Protein AF-M5CHM4-F1 (afdb_monomer)

Radius of gyration: 26.81 Å; Cα contacts (8 Å, |Δi|>4): 96; chains: 1; bounding box: 53×54×59 Å

Secondary structure (DSSP, 8-state):
-EEEE--S-BTTB--S-SS----EEEPPTT----BTTTT-EEEEEEE---TT---EEEEEEE-SSPP--------HHHHHHHHHHHHHHHHS--------------S------

Sequence (113 aa):
MKVVTNVPGENSRSQAKAQDFALVAQMPAGTTCTGGPNGDACVVRCRNAARAGPFGGCTAVTNAQPAAKAKREVTVAEAEAALAEDLERRATGVNRKRYLRTRVAGAKAGEWI

Structure (mmCIF, N/CA/C/O backbone):
data_AF-M5CHM4-F1
#
_entry.id   AF-M5CHM4-F1
#
loop_
_atom_site.group_PDB
_atom_site.id
_atom_site.type_symbol
_atom_site.label_atom_id
_atom_site.label_alt_id
_atom_site.label_comp_id
_atom_site.label_asym_id
_atom_site.label_entity_id
_atom_site.label_seq_id
_atom_site.pdbx_PDB_ins_code
_atom_site.Cartn_x
_atom_site.Cartn_y
_atom_site.Cartn_z
_atom_site.occupancy
_atom_site.B_iso_or_equiv
_atom_site.auth_seq_id
_atom_site.auth_comp_id
_atom_site.auth_asym_id
_atom_site.auth_atom_id
_atom_site.pdbx_PDB_model_num
ATOM 1 N N . MET A 1 1 ? 1.475 -9.733 -2.173 1.00 81.44 1 MET A N 1
ATOM 2 C CA . MET A 1 1 ? 0.929 -8.559 -2.890 1.00 81.44 1 MET A CA 1
ATOM 3 C C . MET A 1 1 ? 1.376 -8.676 -4.331 1.00 81.44 1 MET A C 1
ATOM 5 O O . MET A 1 1 ? 2.537 -9.006 -4.543 1.00 81.44 1 MET A O 1
ATOM 9 N N . LYS A 1 2 ? 0.475 -8.504 -5.297 1.00 89.50 2 LYS A N 1
ATOM 10 C CA . LYS A 1 2 ? 0.794 -8.662 -6.724 1.00 89.50 2 LYS A CA 1
ATOM 11 C C . LYS A 1 2 ? 0.692 -7.307 -7.410 1.00 89.50 2 LYS A C 1
ATOM 13 O O . LYS A 1 2 ? -0.340 -6.661 -7.294 1.00 89.50 2 LYS A O 1
ATOM 18 N N . VAL A 1 3 ? 1.729 -6.884 -8.124 1.00 90.44 3 VAL A N 1
ATOM 19 C CA . VAL A 1 3 ? 1.648 -5.700 -8.991 1.00 90.44 3 VAL A CA 1
ATOM 20 C C . VAL A 1 3 ? 1.046 -6.139 -10.325 1.00 90.44 3 VAL A C 1
ATOM 22 O O . VAL A 1 3 ? 1.537 -7.082 -10.939 1.00 90.44 3 VAL A O 1
ATOM 25 N N . VAL A 1 4 ? -0.059 -5.512 -10.720 1.00 93.06 4 VAL A N 1
ATOM 26 C CA . VAL A 1 4 ? -0.812 -5.803 -11.950 1.00 93.06 4 VAL A CA 1
ATOM 27 C C . VAL A 1 4 ? -0.352 -4.888 -13.080 1.00 93.06 4 VAL A C 1
ATOM 29 O O . VAL A 1 4 ? -0.099 -5.360 -14.183 1.00 93.06 4 VAL A O 1
ATOM 32 N N . THR A 1 5 ? -0.174 -3.602 -12.776 1.00 91.75 5 THR A N 1
ATOM 33 C CA . THR A 1 5 ? 0.299 -2.588 -13.724 1.00 91.75 5 THR A CA 1
ATOM 34 C C . THR A 1 5 ? 1.450 -1.828 -13.088 1.00 91.75 5 THR A C 1
ATOM 36 O O . THR A 1 5 ? 1.334 -1.371 -11.948 1.00 91.75 5 THR A O 1
ATOM 39 N N . ASN A 1 6 ? 2.560 -1.715 -13.814 1.00 90.31 6 ASN A N 1
ATOM 40 C CA . ASN A 1 6 ? 3.766 -1.027 -13.369 1.00 90.31 6 ASN A CA 1
ATOM 41 C C . ASN A 1 6 ? 4.243 -0.021 -14.426 1.00 90.31 6 ASN A C 1
ATOM 43 O O . ASN A 1 6 ? 3.847 -0.101 -15.589 1.00 90.31 6 ASN A O 1
ATOM 47 N N . VAL A 1 7 ? 5.133 0.889 -14.027 1.00 89.94 7 VAL A N 1
ATOM 48 C CA . VAL A 1 7 ? 5.847 1.767 -14.959 1.00 89.94 7 VAL A CA 1
ATOM 49 C C . VAL A 1 7 ? 6.640 0.902 -15.952 1.00 89.94 7 VAL A C 1
ATOM 51 O O . VAL A 1 7 ? 7.381 0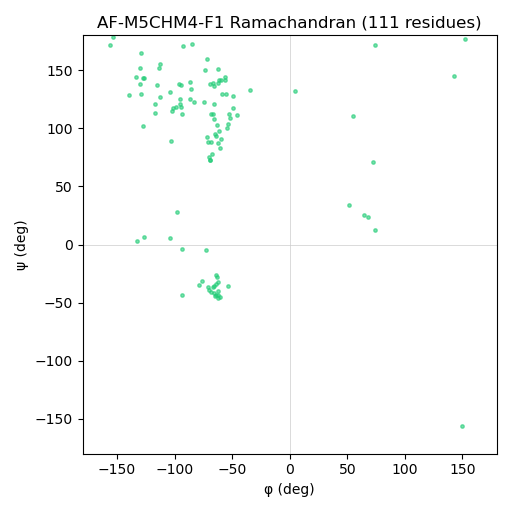.015 -15.514 1.00 89.94 7 VAL A O 1
ATOM 54 N N . PRO A 1 8 ? 6.520 1.137 -17.271 1.00 90.00 8 PRO A N 1
ATOM 55 C CA . PRO A 1 8 ? 7.268 0.384 -18.270 1.00 90.00 8 PRO A CA 1
ATOM 56 C C . PRO A 1 8 ? 8.766 0.661 -18.145 1.00 90.00 8 PRO A C 1
ATOM 58 O O . PRO A 1 8 ? 9.186 1.809 -18.001 1.00 9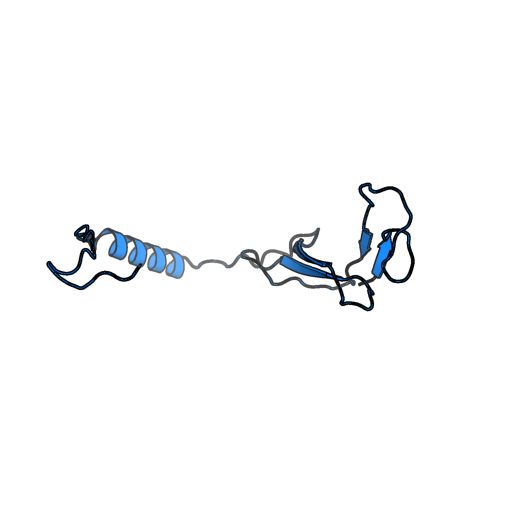0.00 8 PRO A O 1
ATOM 61 N N . GLY A 1 9 ? 9.588 -0.378 -18.230 1.00 87.88 9 GLY A N 1
ATOM 62 C CA . GLY A 1 9 ? 11.039 -0.261 -18.144 1.00 87.88 9 GLY A CA 1
ATOM 63 C C . GLY A 1 9 ? 11.680 -1.526 -17.595 1.00 87.88 9 GLY A C 1
ATOM 64 O O . GLY A 1 9 ? 10.994 -2.463 -17.190 1.00 87.88 9 GLY A O 1
ATOM 65 N N . GLU A 1 10 ? 13.006 -1.529 -17.547 1.00 85.94 10 GLU A N 1
ATOM 66 C CA . GLU A 1 10 ? 13.789 -2.659 -17.053 1.00 85.94 10 GLU A CA 1
ATOM 67 C C . GLU A 1 10 ? 14.769 -2.184 -15.981 1.00 85.94 10 GLU A C 1
ATOM 69 O O . GLU A 1 10 ? 15.296 -1.073 -16.055 1.00 85.94 10 GLU A O 1
ATOM 74 N N . ASN A 1 11 ? 14.998 -2.995 -14.944 1.00 84.56 11 ASN A N 1
ATOM 75 C CA . ASN A 1 11 ? 15.904 -2.657 -13.838 1.00 84.56 11 ASN A CA 1
ATOM 76 C C . ASN A 1 11 ? 15.613 -1.282 -13.202 1.00 84.56 11 ASN A C 1
ATOM 78 O O . ASN A 1 11 ? 16.518 -0.583 -12.746 1.00 84.56 11 ASN A O 1
ATOM 82 N N . SER A 1 12 ? 14.330 -0.902 -13.153 1.00 85.44 12 SER A N 1
ATOM 83 C CA . SER A 1 12 ? 13.847 0.400 -12.661 1.00 85.44 12 SER A CA 1
ATOM 84 C C . SER A 1 12 ? 14.292 1.613 -13.483 1.00 85.44 12 SER A C 1
ATOM 86 O O . SER A 1 12 ? 14.362 2.723 -12.958 1.00 85.44 12 SER A O 1
ATOM 88 N N . ARG A 1 13 ? 14.585 1.411 -14.772 1.00 84.94 13 ARG A N 1
ATOM 89 C CA . ARG A 1 13 ? 14.895 2.468 -15.738 1.00 84.94 13 ARG A CA 1
ATOM 90 C C . ARG A 1 13 ? 13.824 2.469 -16.822 1.00 84.94 13 ARG A C 1
ATOM 92 O O . ARG A 1 13 ? 13.716 1.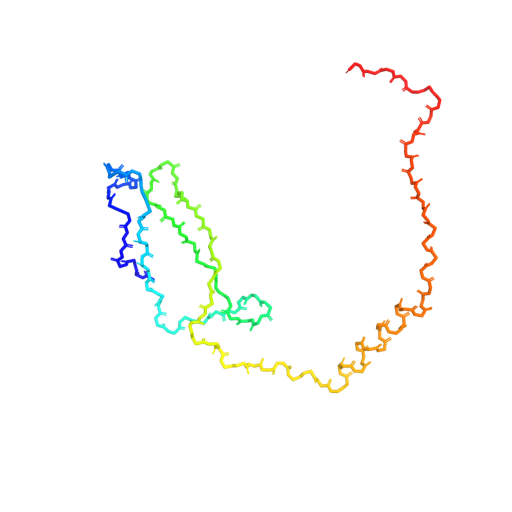518 -17.593 1.00 84.94 13 ARG A O 1
ATOM 99 N N . SER A 1 14 ? 13.029 3.533 -16.861 1.00 87.38 14 SER A N 1
ATOM 100 C CA . SER A 1 14 ? 12.041 3.752 -17.916 1.00 87.38 14 SER A CA 1
ATOM 101 C C . SER A 1 14 ? 12.630 4.630 -19.019 1.00 87.38 14 SER A C 1
ATOM 103 O O . SER A 1 14 ? 13.303 5.612 -18.719 1.00 87.38 14 SER A O 1
ATOM 105 N N . GLN A 1 15 ? 12.366 4.274 -20.277 1.00 87.94 15 GLN A N 1
ATOM 106 C CA . GLN A 1 15 ? 12.635 5.109 -21.461 1.00 87.94 15 GLN A CA 1
ATOM 107 C C . GLN A 1 15 ? 11.346 5.742 -22.013 1.00 87.94 15 GLN A C 1
ATOM 109 O O . GLN A 1 15 ? 11.346 6.351 -23.081 1.00 87.94 15 GLN A O 1
ATOM 114 N N . ALA A 1 16 ? 10.220 5.555 -21.319 1.00 88.31 16 ALA A N 1
ATOM 115 C CA . ALA A 1 16 ? 8.961 6.166 -21.707 1.00 88.31 16 ALA A CA 1
ATOM 116 C C . ALA A 1 16 ? 8.989 7.678 -21.431 1.00 88.31 16 ALA A C 1
ATOM 118 O O . ALA A 1 16 ? 9.783 8.168 -20.625 1.00 88.31 16 ALA A O 1
ATOM 119 N N . LYS A 1 17 ? 8.100 8.429 -22.094 1.00 89.94 17 LYS A N 1
ATOM 120 C CA . LYS A 1 17 ? 7.910 9.855 -21.800 1.00 89.94 17 LYS A CA 1
ATOM 121 C C . LYS A 1 17 ? 7.568 10.041 -20.318 1.00 89.94 17 LYS A C 1
ATOM 123 O O . LYS A 1 17 ? 6.822 9.246 -19.751 1.00 89.94 17 LYS A O 1
ATOM 128 N N . ALA A 1 18 ? 8.104 11.101 -19.716 1.00 90.56 18 ALA A N 1
ATOM 129 C CA . ALA A 1 18 ? 7.761 11.489 -18.356 1.00 90.56 18 ALA A CA 1
ATOM 130 C C . ALA A 1 18 ? 6.289 11.920 -18.312 1.00 90.56 18 ALA A C 1
ATOM 132 O O . ALA A 1 18 ? 5.918 12.953 -18.865 1.00 90.56 18 ALA A O 1
ATOM 133 N N . GLN A 1 19 ? 5.464 11.080 -17.702 1.00 90.69 19 GLN A N 1
ATOM 134 C CA . GLN A 1 19 ? 4.031 11.267 -17.531 1.00 90.69 19 GLN A CA 1
ATOM 135 C C . GLN A 1 19 ? 3.569 10.450 -16.323 1.00 90.69 19 GLN A C 1
ATOM 137 O O . GLN A 1 19 ? 4.320 9.619 -15.801 1.00 90.69 19 GLN A O 1
ATOM 142 N N . ASP A 1 20 ? 2.317 10.636 -15.929 1.00 90.94 20 ASP A N 1
ATOM 143 C CA . ASP A 1 20 ? 1.716 9.828 -14.879 1.00 90.94 20 ASP A CA 1
ATOM 144 C C . ASP A 1 20 ? 1.395 8.425 -15.404 1.00 90.94 20 ASP A C 1
ATOM 146 O O . ASP A 1 20 ? 0.659 8.241 -16.377 1.00 90.94 20 ASP A O 1
ATOM 150 N N . PHE A 1 21 ? 1.960 7.412 -14.748 1.00 90.25 21 PHE A N 1
ATOM 151 C CA . PHE A 1 21 ? 1.669 6.009 -15.024 1.00 90.25 21 PHE A CA 1
ATOM 152 C C . PHE A 1 21 ? 0.758 5.453 -13.936 1.00 90.25 21 PHE A C 1
ATOM 154 O O . PHE A 1 21 ? 1.047 5.576 -12.745 1.00 90.25 21 PHE A O 1
ATOM 161 N N . ALA A 1 22 ? -0.317 4.780 -14.343 1.00 90.62 22 ALA A N 1
ATOM 162 C CA . ALA A 1 22 ? -1.166 4.062 -13.407 1.00 90.62 22 ALA A CA 1
ATOM 163 C C . ALA A 1 22 ? -0.388 2.894 -12.778 1.00 90.62 22 ALA A C 1
ATOM 165 O O . ALA A 1 22 ? 0.066 1.982 -13.471 1.00 90.62 22 ALA A O 1
ATOM 166 N N . LEU A 1 23 ? -0.265 2.913 -11.451 1.00 89.31 23 LEU A N 1
ATOM 167 C CA . LEU A 1 23 ? 0.280 1.813 -10.664 1.00 89.31 23 LEU A CA 1
ATOM 168 C C . LEU A 1 23 ? -0.872 1.051 -10.021 1.00 89.31 23 LEU A C 1
ATOM 170 O O . LEU A 1 23 ? -1.582 1.587 -9.173 1.00 89.31 23 LEU A O 1
ATOM 174 N N . VAL A 1 24 ? -1.046 -0.208 -10.417 1.00 91.19 24 VAL A N 1
ATOM 175 C CA . VAL A 1 24 ? -2.115 -1.065 -9.894 1.00 91.19 24 VAL A CA 1
ATOM 176 C C . VAL A 1 24 ? -1.479 -2.230 -9.164 1.00 91.19 24 VAL A C 1
ATOM 178 O O . VAL A 1 24 ? -0.736 -3.013 -9.755 1.00 91.19 24 VAL A O 1
ATOM 181 N N . ALA A 1 25 ? -1.785 -2.366 -7.878 1.00 90.88 25 ALA A N 1
ATOM 182 C CA . ALA A 1 25 ? -1.343 -3.480 -7.059 1.00 90.88 25 ALA A CA 1
ATOM 183 C C . ALA A 1 25 ? -2.527 -4.085 -6.306 1.00 90.88 25 ALA A C 1
ATOM 185 O O . ALA A 1 25 ? -3.374 -3.377 -5.770 1.00 90.88 25 ALA A O 1
ATOM 186 N N . GLN A 1 26 ? -2.564 -5.410 -6.257 1.00 90.44 26 GLN A N 1
ATOM 187 C CA . GLN A 1 26 ? -3.585 -6.170 -5.566 1.00 90.44 26 GLN A CA 1
ATOM 188 C C . GLN A 1 26 ? -3.073 -6.599 -4.195 1.00 90.44 26 GLN A C 1
ATOM 190 O O . GLN A 1 26 ? -2.085 -7.343 -4.072 1.00 90.44 26 GLN A O 1
ATOM 195 N N . MET A 1 27 ? -3.766 -6.119 -3.164 1.00 88.44 27 MET A N 1
ATOM 196 C CA . MET A 1 27 ? -3.561 -6.580 -1.799 1.00 88.44 27 MET A CA 1
ATOM 197 C C . MET A 1 27 ? -3.876 -8.081 -1.687 1.00 88.44 27 MET A C 1
ATOM 199 O O . MET A 1 27 ? -4.815 -8.555 -2.329 1.00 88.44 27 MET A O 1
ATOM 203 N N . PRO A 1 28 ? -3.098 -8.847 -0.901 1.00 88.00 28 PRO A N 1
ATOM 204 C CA . PRO A 1 28 ? -3.414 -10.243 -0.617 1.00 88.00 28 PRO A CA 1
ATOM 205 C C . PRO A 1 28 ? -4.810 -10.393 -0.002 1.00 88.00 28 PRO A C 1
ATOM 207 O O . PRO A 1 28 ? -5.227 -9.564 0.813 1.00 88.00 28 PRO A O 1
ATOM 210 N N . ALA A 1 29 ? -5.507 -11.474 -0.348 1.00 86.00 29 ALA A N 1
ATOM 211 C CA . ALA A 1 29 ? -6.756 -11.827 0.316 1.00 86.00 29 ALA A CA 1
ATOM 212 C C . ALA A 1 29 ? -6.520 -12.041 1.822 1.00 86.00 29 ALA A C 1
ATOM 214 O O . ALA A 1 29 ? -5.483 -12.569 2.219 1.00 86.00 29 ALA A O 1
ATOM 215 N N . GLY A 1 30 ? -7.471 -11.603 2.650 1.00 84.31 30 GLY A N 1
ATOM 216 C CA . GLY A 1 30 ? -7.377 -11.723 4.109 1.00 84.31 30 GLY A CA 1
ATOM 217 C C . GLY A 1 30 ? -6.394 -10.757 4.780 1.00 84.31 30 GLY A C 1
ATOM 218 O O . GLY A 1 30 ? -6.080 -10.941 5.952 1.00 84.31 30 GLY A O 1
ATOM 219 N N . THR A 1 31 ? -5.894 -9.736 4.074 1.00 85.44 31 THR A N 1
ATOM 220 C CA . THR A 1 31 ? -5.039 -8.717 4.703 1.00 85.44 31 THR A CA 1
ATOM 221 C C . THR A 1 31 ? -5.855 -7.871 5.684 1.00 85.44 31 THR A C 1
ATOM 223 O O . THR A 1 31 ? -6.711 -7.082 5.274 1.00 85.44 31 THR A O 1
ATOM 226 N N . THR A 1 32 ? -5.560 -8.011 6.975 1.00 86.56 32 THR A N 1
ATOM 227 C CA . THR A 1 32 ? -6.147 -7.187 8.038 1.00 86.56 32 THR A CA 1
ATOM 228 C C . THR A 1 32 ? -5.231 -6.012 8.343 1.00 86.56 32 THR A C 1
ATOM 230 O O . THR A 1 32 ? -4.086 -6.191 8.759 1.00 86.56 32 THR A O 1
ATOM 233 N N . CYS A 1 33 ? -5.745 -4.805 8.140 1.00 88.44 33 CYS A N 1
ATOM 234 C CA . CYS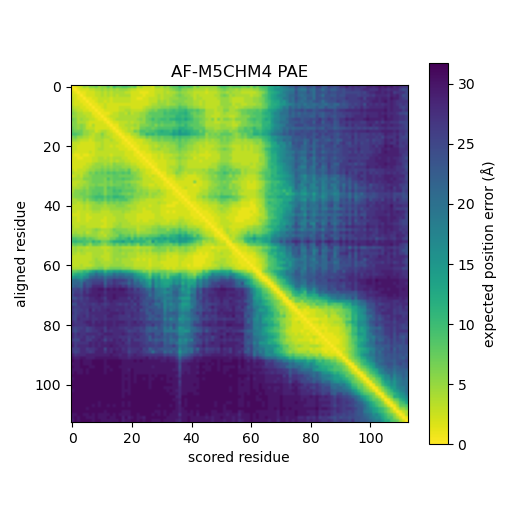 A 1 33 ? -5.089 -3.571 8.542 1.00 88.44 33 CYS A CA 1
ATOM 235 C C . CYS A 1 33 ? -5.448 -3.243 9.990 1.00 88.44 33 CYS A C 1
ATOM 237 O O . CYS A 1 33 ? -6.591 -3.440 10.381 1.00 88.44 33 CYS A O 1
ATOM 239 N N . THR A 1 34 ? -4.480 -2.767 10.773 1.00 89.69 34 THR A N 1
ATOM 240 C CA . THR A 1 34 ? -4.653 -2.465 12.209 1.00 89.69 34 THR A CA 1
ATOM 241 C C . THR A 1 34 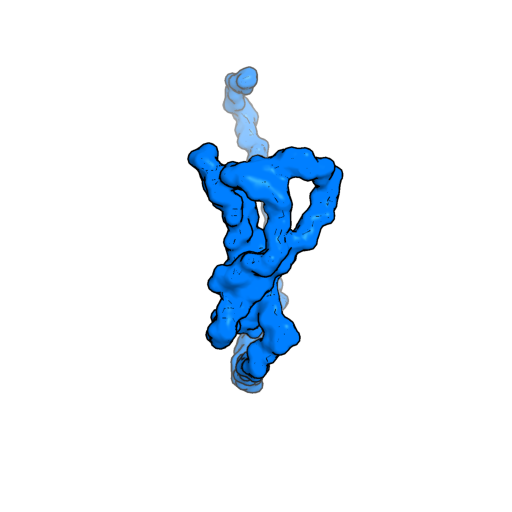? -4.088 -1.102 12.607 1.00 89.69 34 THR A C 1
ATOM 243 O O . THR A 1 34 ? -4.084 -0.742 13.782 1.00 89.69 34 THR A O 1
ATOM 246 N N . GLY A 1 35 ? -3.575 -0.338 11.644 1.00 88.75 35 GLY A N 1
ATOM 247 C CA . GLY A 1 35 ? -2.990 0.973 11.879 1.00 88.75 35 GLY A CA 1
ATOM 248 C C . GLY A 1 35 ? -4.023 2.097 11.898 1.00 88.75 35 GLY A C 1
ATOM 249 O O . GLY A 1 35 ? -5.184 1.932 11.526 1.00 88.75 35 GLY A O 1
ATOM 250 N N . GLY A 1 36 ? -3.550 3.286 12.268 1.00 87.88 36 GLY A N 1
ATOM 251 C CA . GLY A 1 36 ? -4.346 4.510 12.284 1.00 87.88 36 GLY A CA 1
ATOM 252 C C . GLY A 1 36 ? -5.363 4.580 13.435 1.00 87.88 36 GLY A C 1
ATOM 253 O O . GLY A 1 36 ? -5.573 3.602 14.149 1.00 87.88 36 GLY A O 1
ATOM 254 N N . PRO A 1 37 ? -6.016 5.738 13.632 1.00 86.25 37 PRO A N 1
ATOM 255 C CA . PRO A 1 37 ? -6.947 5.950 14.748 1.00 86.25 37 PRO A CA 1
ATOM 256 C C . PRO A 1 37 ? -8.189 5.051 14.709 1.00 86.25 37 PRO A C 1
ATOM 258 O O . PRO A 1 37 ? -8.779 4.766 15.745 1.00 86.25 37 PRO A O 1
ATOM 261 N N . ASN A 1 38 ? -8.583 4.615 13.511 1.00 84.00 38 ASN A N 1
ATOM 262 C CA . ASN A 1 38 ? -9.749 3.760 13.294 1.00 84.00 38 ASN A CA 1
ATOM 263 C C . ASN A 1 38 ? -9.396 2.263 13.267 1.00 84.00 38 ASN A C 1
ATOM 265 O O . ASN A 1 38 ? -10.301 1.439 13.151 1.00 84.00 38 ASN A O 1
ATOM 269 N N . GLY A 1 39 ? -8.108 1.906 13.360 1.00 88.06 39 GLY A N 1
ATOM 270 C CA . GLY A 1 39 ? -7.646 0.518 13.333 1.00 88.06 39 GLY A CA 1
ATOM 271 C C . GLY A 1 39 ? -7.837 -0.193 11.989 1.00 88.06 39 GLY A C 1
ATOM 272 O O . GLY A 1 39 ? -7.932 -1.412 11.976 1.00 88.06 39 GLY A O 1
ATOM 273 N N . ASP A 1 40 ? -7.921 0.539 10.876 1.00 88.81 40 ASP A N 1
ATOM 274 C CA . ASP A 1 40 ? -8.209 0.019 9.531 1.00 88.81 40 ASP A CA 1
ATOM 275 C C . ASP A 1 40 ? -7.169 0.430 8.470 1.00 88.81 40 ASP A C 1
ATOM 277 O O . ASP A 1 40 ? -7.343 0.138 7.283 1.00 88.81 40 ASP A O 1
ATOM 281 N N . ALA A 1 41 ? -6.075 1.083 8.877 1.00 91.44 41 ALA A N 1
ATOM 282 C CA . ALA A 1 41 ? -5.039 1.561 7.967 1.00 91.44 41 ALA A CA 1
ATOM 283 C C . ALA A 1 41 ? -3.856 0.586 7.853 1.00 91.44 41 ALA A C 1
ATOM 285 O O . ALA A 1 41 ? -3.361 0.035 8.837 1.00 91.44 41 ALA A O 1
ATOM 286 N N . CYS A 1 42 ? -3.370 0.398 6.632 1.00 92.50 42 CYS A N 1
ATOM 287 C CA . CYS A 1 42 ? -2.129 -0.291 6.307 1.00 92.50 42 CYS A CA 1
ATOM 288 C C . CYS A 1 42 ? -1.124 0.700 5.721 1.00 92.50 42 CYS A C 1
ATOM 290 O O . CYS A 1 42 ? -1.496 1.659 5.049 1.00 92.50 42 CYS A O 1
ATOM 292 N N . VAL A 1 43 ? 0.167 0.425 5.902 1.00 93.12 43 VAL A N 1
ATOM 293 C CA . VAL A 1 43 ? 1.231 1.134 5.185 1.00 93.12 43 VAL A CA 1
ATOM 294 C C . VAL A 1 43 ? 1.731 0.251 4.051 1.00 93.12 43 VAL A C 1
ATOM 296 O O . VAL A 1 43 ? 2.279 -0.826 4.281 1.00 93.12 43 VAL A O 1
ATOM 299 N N . VAL A 1 44 ? 1.571 0.720 2.817 1.00 92.25 44 VAL A N 1
ATOM 300 C CA . VAL A 1 44 ? 2.120 0.076 1.624 1.00 92.25 44 VAL A CA 1
ATOM 301 C C . VAL A 1 44 ? 3.455 0.728 1.302 1.00 92.25 44 VAL A C 1
ATOM 303 O O . VAL A 1 44 ? 3.530 1.931 1.054 1.00 92.25 44 VAL A O 1
ATOM 306 N N . ARG A 1 45 ? 4.522 -0.073 1.290 1.00 92.06 45 ARG A N 1
ATOM 307 C CA . ARG A 1 45 ? 5.844 0.366 0.840 1.00 92.06 45 ARG A CA 1
ATOM 308 C C . ARG A 1 45 ? 6.020 0.032 -0.639 1.00 92.06 45 ARG A C 1
ATOM 310 O O . ARG A 1 45 ? 6.160 -1.134 -0.999 1.00 92.06 45 ARG A O 1
ATOM 317 N N . CYS A 1 46 ? 6.091 1.059 -1.475 1.00 90.38 46 CYS A N 1
ATOM 318 C CA . CYS A 1 46 ? 6.446 0.933 -2.883 1.00 90.38 46 CYS A CA 1
ATOM 319 C C . CYS A 1 46 ? 7.968 0.989 -3.012 1.00 90.38 46 CYS A C 1
ATOM 321 O O . CYS A 1 46 ? 8.593 1.931 -2.527 1.00 90.38 46 CYS A O 1
ATOM 323 N N . ARG A 1 47 ? 8.572 -0.018 -3.648 1.00 90.31 47 ARG A N 1
ATOM 324 C CA . ARG A 1 47 ? 10.016 -0.062 -3.914 1.00 90.31 47 ARG A CA 1
ATOM 325 C C . ARG A 1 47 ? 10.258 -0.473 -5.352 1.00 90.31 47 ARG A C 1
ATOM 327 O O . ARG A 1 47 ? 9.550 -1.334 -5.869 1.00 90.31 47 ARG A O 1
ATOM 334 N N . ASN A 1 48 ? 11.283 0.101 -5.960 1.00 87.50 48 ASN A N 1
ATOM 335 C CA . ASN A 1 48 ? 11.811 -0.369 -7.227 1.00 87.50 48 ASN A CA 1
ATOM 336 C C . ASN A 1 48 ? 12.963 -1.374 -7.009 1.00 87.50 48 ASN A C 1
ATOM 338 O O . ASN A 1 48 ? 13.437 -1.577 -5.890 1.00 87.50 48 ASN A O 1
ATOM 342 N N . ALA A 1 49 ? 13.394 -2.018 -8.088 1.00 83.81 49 ALA A N 1
ATOM 343 C CA . ALA A 1 49 ? 14.486 -2.991 -8.110 1.00 83.81 49 ALA A CA 1
ATOM 344 C C . ALA A 1 49 ? 15.823 -2.365 -8.565 1.00 83.81 49 ALA A C 1
ATOM 346 O O . ALA A 1 49 ? 16.640 -3.033 -9.197 1.00 83.81 49 ALA A O 1
ATOM 347 N N . ALA A 1 50 ? 16.035 -1.062 -8.345 1.00 85.56 50 ALA A N 1
ATOM 348 C CA . ALA A 1 50 ? 17.245 -0.393 -8.813 1.00 85.56 50 ALA A CA 1
ATOM 349 C C . ALA A 1 50 ? 18.478 -0.871 -8.028 1.00 85.56 50 ALA A C 1
ATOM 351 O O . ALA A 1 50 ? 18.452 -0.987 -6.804 1.00 85.56 50 ALA A O 1
ATOM 352 N N . ARG A 1 51 ? 19.596 -1.091 -8.733 1.00 81.69 51 ARG A N 1
ATOM 353 C CA . ARG A 1 51 ? 20.853 -1.569 -8.124 1.00 81.69 51 ARG A CA 1
ATOM 354 C C . ARG A 1 51 ? 21.463 -0.591 -7.116 1.00 81.69 51 ARG A C 1
ATOM 356 O O . ARG A 1 51 ? 22.045 -1.028 -6.135 1.00 81.69 51 ARG A O 1
ATOM 363 N N . ALA A 1 52 ? 21.322 0.714 -7.353 1.00 84.75 52 ALA A N 1
ATOM 364 C CA . ALA A 1 52 ? 21.850 1.766 -6.477 1.00 84.75 52 ALA A CA 1
ATOM 365 C C . ALA A 1 52 ? 21.063 1.923 -5.161 1.00 84.75 52 ALA A C 1
ATOM 367 O O . ALA A 1 52 ? 21.445 2.708 -4.299 1.00 84.75 52 ALA A O 1
ATOM 368 N N . GLY A 1 53 ? 19.964 1.188 -5.009 1.00 79.19 53 GLY A N 1
ATOM 369 C CA . GLY A 1 53 ? 19.134 1.207 -3.823 1.00 79.19 53 GLY A CA 1
ATOM 370 C C . GLY A 1 53 ? 17.664 1.087 -4.203 1.00 79.19 53 GLY A C 1
ATOM 371 O O . GLY A 1 53 ? 17.246 1.617 -5.229 1.00 79.19 53 GLY A O 1
ATOM 372 N N . PRO A 1 54 ? 16.855 0.400 -3.391 1.00 84.38 54 PRO A N 1
ATOM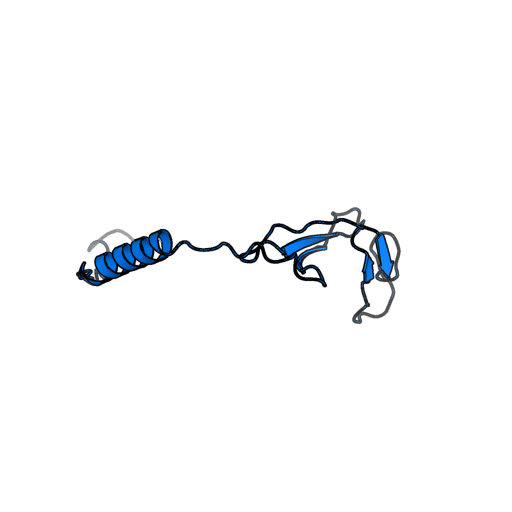 373 C CA . PRO A 1 54 ? 15.423 0.310 -3.625 1.00 84.38 54 PRO A CA 1
ATOM 374 C C . PRO A 1 54 ? 14.756 1.656 -3.319 1.00 84.38 54 PRO A C 1
ATOM 376 O O . PRO A 1 54 ? 14.385 1.938 -2.174 1.00 84.38 54 PRO A O 1
ATOM 379 N N . PHE A 1 55 ? 14.616 2.479 -4.354 1.00 88.19 55 PHE A N 1
ATOM 380 C CA . PHE A 1 55 ? 13.946 3.770 -4.290 1.00 88.19 55 PHE A CA 1
ATOM 381 C C . PHE A 1 55 ? 12.438 3.588 -4.188 1.00 88.19 55 PHE A C 1
ATOM 383 O O . PHE A 1 55 ? 11.867 2.627 -4.712 1.00 88.19 55 PHE A O 1
ATOM 390 N N . GLY A 1 56 ? 11.793 4.547 -3.538 1.00 89.94 56 GLY A N 1
ATOM 391 C CA . GLY A 1 56 ? 10.349 4.608 -3.426 1.00 89.94 56 GLY A CA 1
ATOM 392 C C . GLY A 1 56 ? 9.923 5.265 -2.125 1.00 89.94 56 GLY A C 1
ATOM 393 O O . GLY A 1 56 ? 10.669 6.043 -1.533 1.00 89.94 56 GLY A O 1
ATOM 394 N N . GLY A 1 57 ? 8.712 4.946 -1.689 1.00 92.38 57 GLY A N 1
ATOM 395 C CA . GLY A 1 57 ? 8.071 5.598 -0.557 1.00 92.38 57 GLY A CA 1
ATOM 396 C C . GLY A 1 57 ? 7.056 4.696 0.123 1.00 92.38 57 GLY A C 1
ATOM 397 O O . GLY A 1 57 ? 6.834 3.551 -0.277 1.00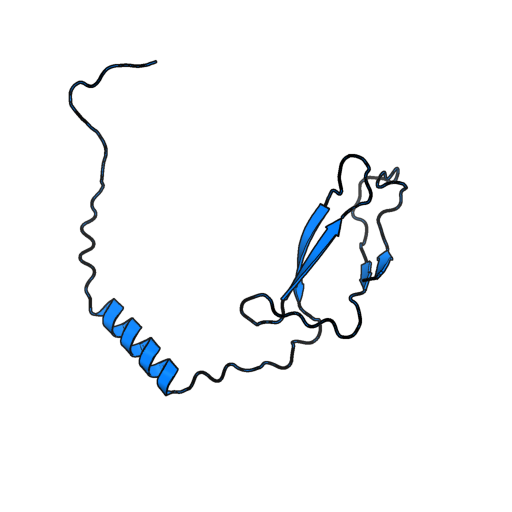 92.38 57 GLY A O 1
ATOM 398 N N . CYS A 1 58 ? 6.454 5.220 1.182 1.00 93.19 58 CYS A N 1
ATOM 399 C CA . CYS A 1 58 ? 5.377 4.559 1.900 1.00 93.19 58 CYS A CA 1
ATOM 400 C C . CYS A 1 58 ? 4.105 5.394 1.757 1.00 93.19 58 CYS A C 1
ATOM 402 O O . CYS A 1 58 ? 4.164 6.616 1.870 1.00 93.19 58 CYS A O 1
ATOM 404 N N . THR A 1 59 ? 2.976 4.736 1.522 1.00 91.62 59 THR A N 1
ATOM 405 C CA . THR A 1 59 ? 1.655 5.368 1.493 1.00 91.62 59 THR A CA 1
ATOM 406 C C . THR A 1 59 ? 0.716 4.643 2.446 1.00 91.62 59 THR A C 1
ATOM 408 O O . THR A 1 59 ? 0.803 3.422 2.597 1.00 91.62 59 THR A O 1
ATOM 411 N N . ALA A 1 60 ? -0.153 5.393 3.116 1.00 92.62 60 ALA A N 1
ATOM 412 C CA . ALA A 1 60 ? -1.199 4.823 3.949 1.00 92.62 60 ALA A CA 1
ATOM 413 C C . ALA A 1 60 ? -2.422 4.511 3.081 1.00 92.62 60 ALA A C 1
ATOM 415 O O . ALA A 1 60 ? -2.850 5.339 2.280 1.00 92.62 60 ALA A O 1
ATOM 416 N N . VAL A 1 61 ? -2.984 3.319 3.252 1.00 90.69 61 VAL A N 1
ATOM 417 C CA . VAL A 1 61 ? -4.208 2.872 2.578 1.00 90.69 61 VAL A CA 1
ATOM 418 C C . VAL A 1 61 ? -5.170 2.307 3.608 1.00 90.69 61 VAL A C 1
ATOM 420 O O . VAL A 1 61 ? -4.740 1.779 4.631 1.00 90.69 61 VAL A O 1
ATOM 423 N N . THR A 1 62 ? -6.463 2.389 3.332 1.00 88.06 62 THR A N 1
ATOM 424 C CA . THR A 1 62 ? -7.506 1.736 4.125 1.00 88.06 62 THR A CA 1
ATOM 425 C C . THR A 1 62 ? -8.169 0.644 3.296 1.00 88.06 62 THR A C 1
ATOM 427 O O . THR A 1 62 ? -8.148 0.674 2.061 1.00 88.06 62 THR A O 1
ATOM 430 N N . ASN A 1 63 ? -8.746 -0.350 3.966 1.00 76.00 63 ASN A N 1
ATOM 431 C CA . ASN A 1 63 ? -9.514 -1.381 3.276 1.00 76.00 63 ASN A CA 1
ATOM 432 C C . ASN A 1 63 ? -10.783 -0.768 2.650 1.00 76.00 63 ASN A C 1
ATOM 434 O O . ASN A 1 63 ? -11.456 0.055 3.265 1.00 76.00 63 ASN A O 1
ATOM 438 N N . ALA A 1 64 ? -11.123 -1.184 1.422 1.00 68.00 64 ALA A N 1
ATOM 439 C CA . ALA A 1 64 ? -12.297 -0.674 0.697 1.00 68.00 64 ALA A CA 1
ATOM 440 C C . ALA A 1 64 ? -13.624 -1.000 1.409 1.00 68.00 64 ALA A C 1
ATOM 442 O O . ALA A 1 64 ? -14.601 -0.263 1.291 1.00 68.00 64 ALA A O 1
ATOM 443 N N . GLN A 1 65 ? -13.644 -2.094 2.174 1.00 60.03 65 GLN A N 1
ATOM 444 C CA . GLN A 1 65 ? -14.635 -2.331 3.214 1.00 60.03 65 GLN A CA 1
ATOM 445 C C . GLN A 1 65 ? -14.039 -1.869 4.546 1.00 60.03 65 GLN A C 1
ATOM 447 O O . GLN A 1 65 ? -12.970 -2.372 4.909 1.00 60.03 65 GLN A O 1
ATOM 452 N N . PRO A 1 66 ? -14.706 -0.968 5.292 1.00 52.56 66 PRO A N 1
ATOM 453 C CA . PRO A 1 66 ? -14.298 -0.696 6.659 1.00 52.56 66 PRO A CA 1
ATOM 454 C C . PRO A 1 66 ? -14.283 -2.029 7.407 1.00 52.56 66 PRO A C 1
ATOM 456 O O . PRO A 1 66 ? -15.257 -2.784 7.332 1.00 52.56 66 PRO A O 1
ATOM 459 N N . ALA A 1 67 ? -13.184 -2.335 8.104 1.00 53.50 67 ALA A N 1
ATOM 460 C CA . ALA A 1 67 ? -13.201 -3.416 9.080 1.00 53.50 67 ALA A CA 1
ATOM 461 C C . ALA A 1 67 ? -14.432 -3.181 9.962 1.00 53.50 67 ALA A C 1
ATOM 463 O O . ALA A 1 67 ? -14.644 -2.044 10.399 1.00 53.50 67 ALA A O 1
ATOM 464 N N . ALA A 1 68 ? -15.288 -4.202 10.116 1.00 52.78 68 ALA A N 1
ATOM 465 C CA . ALA A 1 68 ? -16.495 -4.107 10.927 1.00 52.78 68 ALA A CA 1
ATOM 466 C C . ALA A 1 68 ? -16.091 -3.436 12.231 1.00 52.78 68 ALA A C 1
ATOM 468 O O . ALA A 1 68 ? -15.255 -3.979 12.952 1.00 52.78 68 ALA A O 1
ATOM 469 N N . LYS A 1 69 ? -16.562 -2.198 12.438 1.00 50.84 69 LYS A N 1
ATOM 470 C CA . LYS A 1 69 ? -16.083 -1.370 13.534 1.00 50.84 69 LYS A CA 1
ATOM 471 C C . LYS A 1 69 ? -16.224 -2.208 14.794 1.00 50.84 69 LYS A C 1
ATOM 473 O O . LYS A 1 69 ? -17.347 -2.431 15.242 1.00 50.84 69 LYS A O 1
ATOM 478 N N . ALA A 1 70 ? -15.107 -2.602 15.399 1.00 52.38 70 ALA A N 1
ATOM 479 C CA . ALA A 1 70 ? -15.083 -2.656 16.841 1.00 52.38 70 ALA A CA 1
ATOM 480 C C . ALA A 1 70 ? -15.318 -1.201 17.235 1.00 52.38 70 ALA A C 1
ATOM 482 O O . ALA A 1 70 ? -14.393 -0.392 17.297 1.00 52.38 70 ALA A O 1
ATOM 483 N N . LYS A 1 71 ? -16.596 -0.816 17.354 1.00 52.19 71 LYS A N 1
ATOM 484 C CA . LYS A 1 71 ? -16.955 0.358 18.124 1.00 52.19 71 LYS A CA 1
ATOM 485 C C . LYS A 1 71 ? -16.260 0.081 19.444 1.00 52.19 71 LYS A C 1
ATOM 487 O O . LYS A 1 71 ? -16.621 -0.872 20.126 1.00 52.19 71 LYS A O 1
ATOM 492 N N . ARG A 1 72 ? -15.195 0.821 19.748 1.00 59.47 72 ARG A N 1
ATOM 493 C CA . ARG A 1 72 ? -14.755 0.899 21.127 1.00 59.47 72 ARG A CA 1
ATOM 494 C C . ARG A 1 72 ? -15.950 1.519 21.829 1.00 59.47 72 ARG A C 1
ATOM 496 O O . ARG A 1 72 ? -16.203 2.713 21.680 1.00 59.47 72 ARG A O 1
ATOM 503 N N . GLU A 1 73 ? -16.762 0.669 22.436 1.00 62.56 73 GLU A N 1
ATOM 504 C CA . GLU A 1 73 ? -17.829 1.088 23.319 1.00 62.56 73 GLU A CA 1
ATOM 505 C C . GLU A 1 73 ? -17.115 1.744 24.487 1.00 62.56 73 GLU A C 1
ATOM 507 O O . GLU A 1 73 ? -16.570 1.078 25.359 1.00 62.56 73 GLU A O 1
ATOM 512 N N . VAL A 1 74 ? -16.995 3.069 24.414 1.00 69.50 74 VAL A N 1
ATOM 513 C CA . VAL A 1 74 ? -16.563 3.854 25.558 1.00 69.50 74 VAL A CA 1
ATOM 514 C C . VAL A 1 74 ? -17.688 3.705 26.561 1.00 69.50 74 VAL A C 1
ATOM 516 O O . VAL A 1 74 ? -18.820 4.124 26.304 1.00 69.50 74 VAL A O 1
ATOM 519 N N . THR A 1 75 ? -17.395 3.027 27.662 1.00 81.31 75 THR A N 1
ATOM 520 C CA . THR A 1 75 ? -18.372 2.874 28.734 1.00 81.31 75 THR A CA 1
ATOM 521 C C . THR A 1 75 ? -18.710 4.252 29.297 1.00 81.31 75 THR A C 1
ATOM 523 O O . THR A 1 75 ? -17.881 5.164 29.280 1.00 81.31 75 THR A O 1
ATOM 526 N N . VAL A 1 76 ? -19.929 4.423 29.816 1.00 79.62 76 VAL A N 1
ATOM 527 C CA . VAL A 1 76 ? -20.336 5.685 30.462 1.00 79.62 76 VAL A CA 1
ATOM 528 C C . VAL A 1 76 ? -19.332 6.075 31.556 1.00 79.62 76 VAL A C 1
ATOM 530 O O . VAL A 1 76 ? -18.959 7.236 31.648 1.00 79.62 76 VAL A O 1
ATOM 533 N N . ALA A 1 77 ? -18.779 5.089 32.270 1.00 80.12 77 ALA A N 1
ATOM 534 C CA . ALA A 1 77 ? -17.737 5.286 33.273 1.00 80.12 77 ALA A CA 1
ATOM 535 C C . ALA A 1 77 ? -16.424 5.865 32.704 1.00 80.12 77 ALA A C 1
ATOM 537 O O . ALA A 1 77 ? -15.850 6.777 33.293 1.00 80.12 77 ALA A O 1
ATOM 538 N N . GLU A 1 78 ? -15.942 5.381 31.554 1.00 81.44 78 GLU A N 1
ATOM 539 C CA . GLU A 1 78 ? -14.759 5.959 30.895 1.00 81.44 78 GLU A CA 1
ATOM 540 C C . GLU A 1 78 ? -15.023 7.383 30.385 1.00 81.44 78 GLU A C 1
ATOM 542 O O . GLU A 1 78 ? -14.133 8.233 30.441 1.00 81.44 78 GLU A O 1
ATOM 547 N N . ALA A 1 79 ? -16.236 7.657 29.896 1.00 82.94 79 ALA A N 1
ATOM 548 C CA . ALA A 1 79 ? -16.620 8.990 29.436 1.00 82.94 79 ALA A CA 1
ATOM 549 C C . ALA A 1 79 ? -16.725 9.986 30.603 1.00 82.94 79 ALA A C 1
ATOM 551 O O . ALA A 1 79 ? -16.259 11.120 30.487 1.00 82.94 79 ALA A O 1
ATOM 552 N N . GLU A 1 80 ? -17.286 9.556 31.734 1.00 82.50 80 GLU A N 1
ATOM 553 C CA . GLU A 1 80 ? -17.370 10.340 32.968 1.00 82.50 80 GLU A CA 1
ATOM 554 C C . GLU A 1 80 ? -15.984 10.604 33.566 1.00 82.50 80 GLU A C 1
ATOM 556 O O . GLU A 1 80 ? -15.699 11.737 33.949 1.00 82.50 80 GLU A O 1
ATOM 561 N N . ALA A 1 81 ? -15.086 9.612 33.568 1.00 85.31 81 ALA A N 1
ATOM 562 C CA . ALA A 1 81 ? -13.706 9.787 34.021 1.00 85.31 81 ALA A CA 1
ATOM 563 C C . ALA A 1 81 ? -12.925 10.777 33.139 1.00 85.31 81 ALA A C 1
ATOM 565 O O . ALA A 1 81 ? -12.247 11.665 33.654 1.00 85.31 81 ALA A O 1
ATOM 566 N N . ALA A 1 82 ? -13.067 10.687 31.813 1.00 84.81 82 ALA A N 1
ATOM 567 C CA . ALA A 1 82 ? -12.435 11.626 30.886 1.00 84.81 82 ALA A CA 1
ATOM 568 C C . ALA A 1 82 ? -12.996 13.053 31.027 1.00 84.81 82 ALA A C 1
ATOM 570 O O . ALA A 1 82 ? -12.258 14.033 30.900 1.00 84.81 82 ALA A O 1
ATOM 571 N N . LEU A 1 83 ? -14.298 13.185 31.305 1.00 85.19 83 LEU A N 1
ATOM 572 C CA . LEU A 1 83 ? -14.931 14.478 31.554 1.00 85.19 83 LEU A CA 1
ATOM 573 C C . LEU A 1 83 ? -14.480 15.077 32.892 1.00 85.19 83 LEU A C 1
ATOM 575 O O . LEU A 1 83 ? -14.244 16.283 32.956 1.00 85.19 83 LEU A O 1
ATOM 579 N N . ALA A 1 84 ? -14.331 14.253 33.933 1.00 86.94 84 ALA A N 1
ATOM 580 C CA . ALA A 1 84 ? -13.810 14.670 35.231 1.00 86.94 84 ALA A CA 1
ATOM 581 C C . ALA A 1 84 ? -12.366 15.177 35.111 1.00 86.94 84 ALA A C 1
ATOM 583 O O . ALA A 1 84 ? -12.072 16.277 35.573 1.00 86.94 84 ALA A O 1
ATOM 584 N N . GLU A 1 85 ? -11.498 14.454 34.400 1.00 84.00 85 GLU A N 1
ATOM 585 C CA . GLU A 1 85 ? -1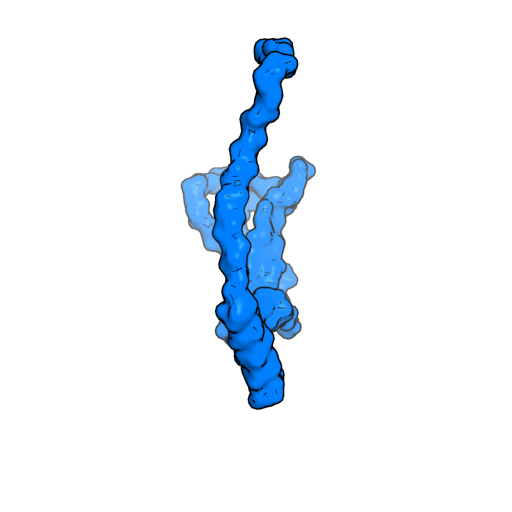0.115 14.878 34.154 1.00 84.00 85 GLU A CA 1
ATOM 586 C C . GLU A 1 85 ? -10.048 16.189 33.345 1.00 84.00 85 GLU A C 1
ATOM 588 O O . GLU A 1 85 ? -9.246 17.079 33.632 1.00 84.00 85 GLU A O 1
ATOM 593 N N . ASP A 1 86 ? -10.916 16.362 32.341 1.00 84.19 86 ASP A N 1
ATOM 594 C CA . ASP A 1 86 ? -10.963 17.592 31.543 1.00 84.19 86 ASP A CA 1
ATOM 595 C C . ASP A 1 86 ? -11.518 18.787 32.339 1.00 84.19 86 ASP A C 1
ATOM 597 O O . ASP A 1 86 ? -11.023 19.908 32.191 1.00 84.19 86 ASP A O 1
ATOM 601 N N . LEU A 1 87 ? -12.499 18.555 33.218 1.00 83.06 87 LEU A N 1
ATOM 602 C CA . LEU A 1 87 ? -13.008 19.549 34.165 1.00 83.06 87 LEU A CA 1
ATOM 603 C C . LEU A 1 87 ? -11.940 19.948 35.179 1.00 83.06 87 LEU A C 1
ATOM 605 O O . LEU A 1 87 ? -11.751 21.143 35.390 1.00 83.06 87 LEU A O 1
ATOM 609 N N . GLU A 1 88 ? -11.198 18.995 35.742 1.00 82.25 88 GLU A N 1
ATOM 610 C CA . GLU A 1 88 ? -10.070 19.279 36.629 1.00 82.25 88 GLU A CA 1
ATOM 611 C C . GLU A 1 88 ? -8.989 20.083 35.904 1.00 82.25 88 GLU A C 1
ATOM 613 O O . GLU A 1 88 ? -8.561 21.119 36.408 1.00 82.25 88 GLU A O 1
ATOM 618 N N . ARG A 1 89 ? -8.622 19.708 34.672 1.00 78.44 89 ARG A N 1
ATOM 619 C CA . ARG A 1 89 ? -7.630 20.443 33.867 1.00 78.44 89 ARG A CA 1
ATOM 620 C C . ARG A 1 89 ? -8.070 21.875 33.540 1.00 78.44 89 ARG A C 1
ATOM 622 O O . ARG A 1 89 ? -7.227 22.766 33.417 1.00 78.44 89 ARG A O 1
ATOM 629 N N . ARG A 1 90 ? -9.378 22.110 33.380 1.00 77.25 90 ARG A N 1
ATOM 630 C CA . ARG A 1 90 ? -9.968 23.447 33.175 1.00 77.25 90 ARG A CA 1
ATOM 631 C C . ARG A 1 90 ? -10.101 24.234 34.482 1.00 77.25 90 ARG A C 1
ATOM 633 O O . ARG A 1 90 ? -9.940 25.452 34.459 1.00 77.25 90 ARG A O 1
ATOM 640 N N . ALA A 1 91 ? -10.384 23.556 35.594 1.00 75.69 91 ALA A N 1
ATOM 641 C CA . ALA A 1 91 ? -10.539 24.142 36.924 1.00 75.69 91 ALA A CA 1
ATOM 642 C C . ALA A 1 91 ? -9.191 24.502 37.559 1.00 75.69 91 ALA A C 1
ATOM 644 O O . ALA A 1 91 ? -9.089 25.505 38.268 1.00 75.69 91 ALA A O 1
ATOM 645 N N . THR A 1 92 ? -8.127 23.753 37.250 1.00 71.31 92 THR A N 1
ATOM 646 C CA . THR A 1 92 ? -6.757 24.185 37.508 1.00 71.31 92 THR A CA 1
ATOM 647 C C . THR A 1 92 ? -6.452 25.351 36.580 1.00 71.31 92 THR A C 1
ATOM 649 O O . THR A 1 92 ? -5.982 25.176 35.456 1.00 71.31 92 THR A O 1
ATOM 652 N N . GLY A 1 93 ? -6.761 26.567 37.030 1.00 58.81 93 GLY A N 1
ATOM 653 C CA . GLY A 1 93 ? -6.375 27.788 36.346 1.00 58.81 93 GLY A CA 1
ATOM 654 C C . GLY A 1 93 ? -4.868 27.771 36.132 1.00 58.81 93 GLY A C 1
ATOM 655 O O . GLY A 1 93 ? -4.100 28.041 37.055 1.00 58.81 93 GLY A O 1
ATOM 656 N N . VAL A 1 94 ? -4.426 27.422 34.920 1.00 62.31 94 VAL A N 1
ATOM 657 C CA . VAL A 1 94 ? -3.014 27.508 34.565 1.00 62.31 94 VAL A CA 1
ATOM 658 C C . VAL A 1 94 ? -2.673 28.983 34.653 1.00 62.31 94 VAL A C 1
ATOM 660 O O . VAL A 1 94 ? -3.010 29.769 33.766 1.00 62.31 94 VAL A O 1
ATOM 663 N N . ASN A 1 95 ? -1.995 29.364 35.731 1.00 60.84 95 ASN A N 1
ATOM 664 C CA . ASN A 1 95 ? -1.345 30.651 35.847 1.00 60.84 95 ASN A CA 1
ATOM 665 C C . ASN A 1 95 ? -0.190 30.629 34.840 1.00 60.84 95 ASN A C 1
ATOM 667 O O . ASN A 1 95 ? 0.962 30.352 35.175 1.00 60.84 95 ASN A O 1
ATOM 671 N N . ARG A 1 96 ? -0.515 30.821 33.553 1.00 57.72 96 ARG A N 1
ATOM 672 C CA . ARG A 1 96 ? 0.459 30.992 32.480 1.00 57.72 96 ARG A CA 1
ATOM 673 C C . ARG A 1 96 ? 1.096 32.352 32.705 1.00 57.72 96 ARG A C 1
ATOM 675 O O . ARG A 1 96 ? 0.816 33.305 31.982 1.00 57.72 96 ARG A O 1
ATOM 682 N N . LYS A 1 97 ? 1.985 32.444 33.696 1.00 47.66 97 LYS A N 1
ATOM 683 C CA . LYS A 1 97 ? 3.045 33.442 33.666 1.00 47.66 97 LYS A CA 1
ATOM 684 C C . LYS A 1 97 ? 3.736 33.215 32.329 1.00 47.66 97 LYS A C 1
ATOM 686 O O . LYS A 1 97 ? 4.428 32.213 32.153 1.00 47.66 97 LYS A O 1
ATOM 691 N N . ARG A 1 98 ? 3.469 34.092 31.355 1.00 53.47 98 ARG A N 1
ATOM 692 C CA . ARG A 1 98 ? 4.258 34.200 30.128 1.00 53.47 98 ARG A CA 1
ATOM 693 C C . ARG A 1 98 ? 5.671 34.556 30.570 1.00 53.47 98 ARG A C 1
ATOM 695 O O . ARG A 1 98 ? 6.051 35.719 30.587 1.00 53.47 98 ARG A O 1
ATOM 702 N N . TYR A 1 99 ? 6.452 33.557 30.956 1.00 46.03 99 TYR A N 1
ATOM 703 C CA . TYR A 1 99 ? 7.890 33.688 30.978 1.00 46.03 99 TYR A CA 1
ATOM 704 C C . TYR A 1 99 ? 8.313 33.709 29.514 1.00 46.03 99 TYR A C 1
ATOM 706 O O . TYR A 1 99 ? 8.606 32.674 28.917 1.00 46.03 99 TYR A O 1
ATOM 714 N N . LEU A 1 100 ? 8.330 34.906 28.925 1.00 48.53 100 LEU A N 1
ATOM 715 C CA . LEU A 1 100 ? 9.284 35.189 27.866 1.00 48.53 100 LEU A CA 1
ATOM 716 C C . LEU A 1 100 ? 10.658 34.995 28.512 1.00 48.53 100 LEU A C 1
ATOM 718 O O . LEU A 1 100 ? 11.211 35.893 29.138 1.00 48.53 100 LEU A O 1
ATOM 722 N N . ARG A 1 101 ? 11.188 33.773 28.428 1.00 45.72 101 ARG A N 1
ATOM 723 C CA . ARG A 1 101 ? 12.610 33.511 28.630 1.00 45.72 101 ARG A CA 1
ATOM 724 C C . ARG A 1 101 ? 13.335 34.119 27.433 1.00 45.72 101 ARG A C 1
ATOM 726 O O . ARG A 1 101 ? 13.806 33.405 26.552 1.00 45.72 101 ARG A O 1
ATOM 733 N N . THR A 1 102 ? 13.416 35.444 27.386 1.00 51.75 102 THR A N 1
ATOM 734 C CA . THR A 1 102 ? 14.448 36.128 26.618 1.00 51.75 102 THR A CA 1
ATOM 735 C C . THR A 1 102 ? 15.765 35.743 27.276 1.00 51.75 102 THR A C 1
ATOM 737 O O . THR A 1 102 ? 16.194 36.319 28.271 1.00 51.75 102 THR A O 1
ATOM 740 N N . ARG A 1 103 ? 16.388 34.686 26.747 1.00 51.66 103 ARG A N 1
ATOM 741 C CA . ARG A 1 103 ? 17.808 34.407 26.949 1.00 51.66 103 ARG A CA 1
ATOM 742 C C . ARG A 1 103 ? 18.593 35.484 26.202 1.00 51.66 103 ARG A C 1
ATOM 744 O O . ARG A 1 103 ? 19.152 35.221 25.149 1.00 51.66 103 ARG A O 1
ATOM 751 N N . VAL A 1 104 ? 18.603 36.700 26.733 1.00 42.72 104 VAL A N 1
ATOM 752 C CA . VAL A 1 104 ? 19.696 37.636 26.478 1.00 42.72 104 VAL A CA 1
ATOM 753 C C . VAL A 1 104 ? 20.525 37.606 27.747 1.00 42.72 104 VAL A C 1
ATOM 755 O O . VAL A 1 104 ? 20.231 38.261 28.744 1.00 42.72 104 VAL A O 1
ATOM 758 N N . ALA A 1 105 ? 21.474 36.678 27.734 1.00 39.38 105 ALA A N 1
ATOM 759 C CA . ALA A 1 105 ? 22.500 36.549 28.742 1.00 39.38 105 ALA A CA 1
ATOM 760 C C . ALA A 1 105 ? 23.371 37.812 28.747 1.00 39.38 105 ALA A C 1
ATOM 762 O O . ALA A 1 105 ? 23.716 38.317 27.687 1.00 39.38 105 ALA A O 1
ATOM 763 N N . GLY A 1 106 ? 23.722 38.269 29.950 1.00 40.22 106 GLY A N 1
ATOM 764 C CA . GLY A 1 106 ? 25.004 38.894 30.268 1.00 40.22 106 GLY A CA 1
ATOM 765 C C . GLY A 1 106 ? 25.440 40.100 29.437 1.00 40.22 106 GLY A C 1
ATOM 766 O O . GLY A 1 106 ? 25.944 39.973 28.325 1.00 40.22 106 GLY A O 1
ATOM 767 N N . ALA A 1 107 ? 25.444 41.268 30.077 1.00 45.16 107 ALA A N 1
ATOM 768 C CA . ALA A 1 107 ? 26.457 42.268 29.778 1.00 45.16 107 ALA A CA 1
ATOM 769 C C . ALA A 1 107 ? 27.847 41.592 29.817 1.00 45.16 107 ALA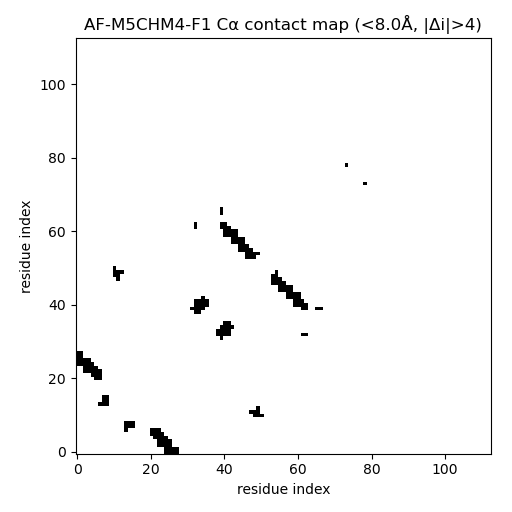 A C 1
ATOM 771 O O . ALA A 1 107 ? 28.253 41.090 30.861 1.00 45.16 107 ALA A O 1
ATOM 772 N N . LYS A 1 108 ? 28.551 41.590 28.677 1.00 46.03 108 LYS A N 1
ATOM 773 C CA . LYS A 1 108 ? 29.941 41.127 28.483 1.00 46.03 108 LYS A CA 1
ATOM 774 C C . LYS A 1 108 ? 30.199 39.611 28.530 1.00 46.03 108 LYS A C 1
ATOM 776 O O . LYS A 1 108 ? 30.930 39.130 29.391 1.00 46.03 108 LYS A O 1
ATOM 781 N N . ALA A 1 109 ? 29.755 38.884 27.509 1.00 42.62 109 ALA A N 1
ATOM 782 C CA . ALA A 1 109 ? 30.443 37.661 27.089 1.00 42.62 109 ALA A CA 1
ATOM 783 C C . ALA A 1 109 ? 30.747 37.733 25.583 1.00 42.62 109 ALA A C 1
ATOM 785 O O . ALA A 1 109 ? 29.851 37.598 24.761 1.00 42.62 109 ALA A O 1
ATOM 786 N N . GLY A 1 110 ? 32.020 38.041 25.317 1.00 35.75 110 GLY A N 1
ATOM 787 C CA . GLY A 1 110 ? 32.819 37.998 24.087 1.00 35.75 110 GLY A CA 1
ATOM 788 C C . GLY A 1 110 ? 32.193 37.630 22.741 1.00 35.75 110 GLY A C 1
ATOM 789 O O . GLY A 1 110 ? 31.573 36.583 22.582 1.00 35.75 110 GLY A O 1
ATOM 790 N N . GLU A 1 111 ? 32.521 38.481 21.766 1.00 40.03 111 GLU A N 1
ATOM 791 C CA . GLU A 1 111 ? 32.624 38.193 20.334 1.00 40.03 111 GLU A CA 1
ATOM 792 C C . GLU A 1 111 ? 33.142 36.786 20.042 1.00 40.03 111 GLU A C 1
ATOM 794 O O . GLU A 1 111 ? 34.201 36.411 20.539 1.00 40.03 111 GLU A O 1
ATOM 799 N N . TRP A 1 112 ? 32.458 36.089 19.137 1.00 36.78 112 TRP A N 1
ATOM 800 C CA . TRP A 1 112 ? 33.099 35.265 18.116 1.00 36.78 112 TRP A CA 1
ATOM 801 C C . TRP A 1 112 ? 32.313 35.457 16.814 1.00 36.78 112 TRP A C 1
ATOM 803 O O . TRP A 1 112 ? 31.081 35.425 16.827 1.00 36.78 112 TRP A O 1
ATOM 813 N N . ILE A 1 113 ? 33.068 35.766 15.757 1.00 41.72 113 ILE A N 1
ATOM 814 C CA . ILE A 1 113 ? 32.660 36.015 14.363 1.00 41.72 113 ILE A CA 1
ATOM 815 C C . ILE A 1 113 ? 31.780 34.889 13.814 1.00 41.72 113 ILE A C 1
ATOM 817 O O . ILE A 1 113 ? 32.101 33.712 14.094 1.00 41.72 113 ILE A O 1
#

Mean predicted aligned error: 16.74 Å

Solvent-accessible surface area (backbone atoms only — not comparable to full-atom values): 7552 Å² total; per-residue (Å²): 110,47,77,80,37,68,76,67,62,56,73,72,46,60,87,65,81,95,68,91,68,73,73,40,67,45,76,53,88,87,71,80,42,67,35,69,96,83,39,32,27,37,77,49,73,51,64,46,71,28,89,95,48,66,50,74,53,74,46,79,44,64,56,94,62,74,64,79,72,78,68,80,76,74,46,70,67,58,52,51,51,54,48,49,53,52,49,49,60,64,66,51,70,76,80,73,72,80,73,78,76,72,84,73,75,65,94,86,73,77,92,78,135

Organism: Thanatephorus cucumeris (strain AG1-IB / isolate 7/3/14) (NCBI:txid1108050)

pLDDT: mean 76.65, std 17.27, range [35.75, 93.19]

InterPro domains:
  IPR021476 GAS1/GAS2/TsrA [PF11327] (1-56)
  IPR021476 GAS1/GAS2/TsrA [PTHR34618] (1-89)

Foldseek 3Di:
DAWPFDADDPLPDHPDPPDDGDTDDDDDPPDAAQDDPQGFKDKDWQFGRHPVDTDGGIDIDGDPDHDPGPPVPCDPVNVVVVVVVVVVVVVPPPPPPVPPPPPPDDDDDDDDD